Protein AF-A0A969UL53-F1 (afdb_monomer_lite)

Secondary structure (DSSP, 8-state):
--SSSS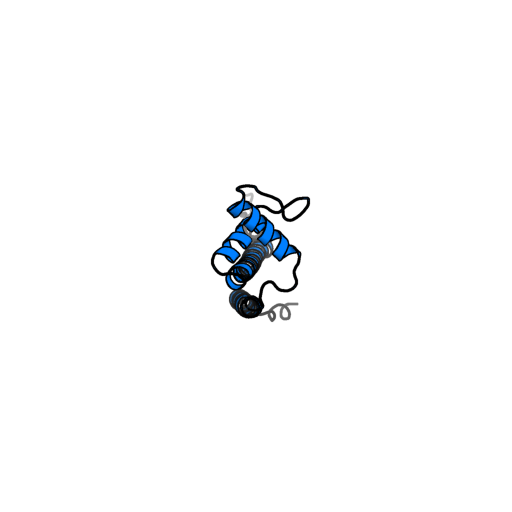------HHHHHHHHHHHHHHHTTSTTTT-HHHHHHHHHHHHHHHHS----SSSS--HHHHHHHHHHHHHHHHHHHHHHHHHHHHHHHHHHHHHHHHHHS----GGGSS--------

Radius of gyration: 24.66 Å; chains: 1; bounding box: 56×49×65 Å

pLDDT: mean 82.66, std 17.85, range [39.5, 97.31]

Structure (mmCIF, N/CA/C/O backbone):
data_AF-A0A969UL53-F1
#
_entry.id   AF-A0A969UL53-F1
#
loop_
_atom_site.group_PDB
_atom_site.id
_atom_site.type_symbol
_atom_site.label_atom_id
_atom_site.label_alt_id
_atom_site.label_comp_id
_atom_site.label_asym_id
_atom_site.label_entity_id
_atom_site.label_seq_id
_atom_site.pdbx_PDB_ins_code
_atom_site.Cartn_x
_atom_site.Cartn_y
_atom_site.Cartn_z
_atom_site.occupancy
_atom_site.B_iso_or_equiv
_atom_site.auth_seq_id
_atom_site.auth_comp_id
_atom_site.auth_asym_id
_atom_site.auth_atom_id
_atom_site.pdbx_PDB_model_num
ATOM 1 N N . MET A 1 1 ? 36.999 -3.028 -26.776 1.00 42.34 1 MET A N 1
ATOM 2 C CA . MET A 1 1 ? 36.451 -3.280 -25.423 1.00 42.34 1 MET A CA 1
ATOM 3 C C . MET A 1 1 ? 34.920 -3.163 -25.458 1.00 42.34 1 MET A C 1
ATOM 5 O O . MET A 1 1 ? 34.378 -2.192 -24.964 1.00 42.34 1 MET A O 1
ATOM 9 N N . ASN A 1 2 ? 34.225 -4.059 -26.187 1.00 47.53 2 ASN A N 1
ATOM 10 C CA . ASN A 1 2 ? 32.881 -3.740 -26.715 1.00 47.53 2 ASN A CA 1
ATOM 11 C C . ASN A 1 2 ? 31.977 -4.964 -27.023 1.00 47.53 2 ASN A C 1
ATOM 13 O O . ASN A 1 2 ? 31.421 -5.078 -28.113 1.00 47.53 2 ASN A O 1
ATOM 17 N N . ARG A 1 3 ? 31.833 -5.921 -26.093 1.00 43.00 3 ARG A N 1
ATOM 18 C CA . ARG A 1 3 ? 30.876 -7.042 -26.284 1.00 43.00 3 ARG A CA 1
ATOM 19 C C . ARG A 1 3 ? 30.267 -7.646 -25.015 1.00 43.00 3 ARG A C 1
ATOM 21 O O . ARG A 1 3 ? 29.251 -8.318 -25.116 1.00 43.00 3 ARG A O 1
ATOM 28 N N . LEU A 1 4 ? 30.835 -7.379 -23.837 1.00 45.59 4 LEU A N 1
ATOM 29 C CA . LEU A 1 4 ? 30.414 -8.028 -22.586 1.00 45.59 4 LEU A CA 1
ATOM 30 C C . LEU A 1 4 ? 29.295 -7.291 -21.827 1.00 45.59 4 LEU A C 1
ATOM 32 O O . LEU A 1 4 ? 28.665 -7.878 -20.959 1.00 45.59 4 LEU A O 1
ATOM 36 N N . THR A 1 5 ? 28.979 -6.042 -22.177 1.00 49.00 5 THR A N 1
ATOM 37 C CA . THR A 1 5 ? 27.912 -5.261 -21.517 1.00 49.00 5 THR A CA 1
ATOM 38 C C . THR A 1 5 ? 26.539 -5.405 -22.178 1.00 49.00 5 THR A C 1
ATOM 40 O O . THR A 1 5 ? 25.555 -4.884 -21.667 1.00 49.00 5 THR A O 1
ATOM 43 N N . LYS A 1 6 ? 26.445 -6.124 -23.306 1.00 44.97 6 LYS A N 1
ATOM 44 C CA . LYS A 1 6 ? 25.210 -6.242 -24.102 1.00 44.97 6 LYS A CA 1
ATOM 45 C C . LYS A 1 6 ? 24.304 -7.413 -23.681 1.00 44.97 6 LYS A C 1
ATOM 47 O O . LYS A 1 6 ? 23.186 -7.511 -24.173 1.00 44.97 6 LYS A O 1
ATOM 52 N N . HIS A 1 7 ? 24.779 -8.286 -22.787 1.00 39.50 7 HIS A N 1
ATOM 53 C CA . HIS A 1 7 ? 24.074 -9.507 -22.372 1.00 39.50 7 HIS A CA 1
ATOM 54 C C . HIS A 1 7 ? 23.200 -9.365 -21.122 1.00 39.50 7 HIS A C 1
ATOM 56 O O . HIS A 1 7 ? 22.432 -10.277 -20.836 1.00 39.50 7 HIS A O 1
ATOM 62 N N . TRP A 1 8 ? 23.206 -8.211 -20.445 1.00 44.22 8 TRP A N 1
ATOM 63 C CA . TRP A 1 8 ? 22.125 -7.847 -19.518 1.00 44.22 8 TRP A CA 1
ATOM 64 C C . TRP A 1 8 ? 20.891 -7.408 -20.314 1.00 44.22 8 TRP A C 1
ATOM 66 O O . TRP A 1 8 ? 20.390 -6.295 -20.160 1.00 44.22 8 TRP A O 1
ATOM 76 N N . GLN A 1 9 ? 20.453 -8.277 -21.232 1.00 53.09 9 GLN A N 1
ATOM 77 C CA . GLN A 1 9 ? 19.187 -8.160 -21.934 1.00 53.09 9 GLN A CA 1
ATOM 78 C C . GLN A 1 9 ? 18.114 -7.932 -20.878 1.00 53.09 9 GLN A C 1
ATOM 80 O O . GLN A 1 9 ? 17.870 -8.772 -20.017 1.00 53.09 9 GLN A O 1
ATOM 85 N N . SER A 1 10 ? 17.565 -6.726 -20.936 1.00 56.28 10 SER A N 1
ATOM 86 C CA . SER A 1 10 ? 16.556 -6.172 -20.055 1.00 56.28 10 SER A CA 1
ATOM 87 C C . SER A 1 10 ? 15.502 -7.217 -19.716 1.00 56.28 10 SER A C 1
ATOM 89 O O . SER A 1 10 ? 14.666 -7.540 -20.565 1.00 56.28 10 SER A O 1
ATOM 91 N N . ALA A 1 11 ? 15.496 -7.707 -18.474 1.00 62.53 11 ALA A N 1
ATOM 92 C CA . ALA A 1 11 ? 14.257 -8.227 -17.923 1.00 62.53 11 ALA A CA 1
ATOM 93 C C . ALA A 1 11 ? 13.214 -7.130 -18.152 1.00 62.53 11 ALA A C 1
ATOM 95 O O . ALA A 1 11 ? 13.438 -5.981 -17.757 1.00 62.53 11 ALA A O 1
ATOM 96 N N . ASN A 1 12 ? 12.148 -7.444 -18.894 1.00 86.06 12 ASN A N 1
ATOM 97 C CA . ASN A 1 12 ? 11.093 -6.467 -19.106 1.00 86.06 12 ASN A CA 1
ATOM 98 C C . ASN A 1 12 ? 10.583 -6.083 -17.716 1.00 86.06 12 ASN A C 1
ATOM 100 O O . ASN A 1 12 ? 10.130 -6.953 -16.966 1.00 86.06 12 ASN A O 1
ATOM 104 N N . ILE A 1 13 ? 10.707 -4.805 -17.366 1.00 88.38 13 ILE A N 1
ATOM 105 C CA . ILE A 1 13 ? 10.303 -4.313 -16.053 1.00 88.38 13 ILE A CA 1
ATOM 106 C C . ILE A 1 13 ? 8.838 -4.659 -15.779 1.00 88.38 13 ILE A C 1
ATOM 108 O O . ILE A 1 13 ? 8.501 -4.986 -14.649 1.00 88.38 13 ILE A O 1
ATOM 112 N N . ASP A 1 14 ? 8.001 -4.715 -16.816 1.00 90.81 14 ASP A N 1
ATOM 113 C CA . ASP A 1 14 ? 6.592 -5.081 -16.704 1.00 90.81 14 ASP A CA 1
ATOM 114 C C . ASP A 1 14 ? 6.413 -6.526 -16.219 1.00 90.81 14 ASP A C 1
ATOM 116 O O . ASP A 1 14 ? 5.569 -6.789 -15.365 1.00 90.81 14 ASP A O 1
ATOM 120 N N . TRP A 1 15 ? 7.248 -7.462 -16.689 1.00 93.44 15 TRP A N 1
ATOM 121 C CA . TRP A 1 15 ? 7.230 -8.851 -16.213 1.00 93.44 15 TRP A CA 1
ATOM 122 C C . TRP A 1 15 ? 7.675 -8.951 -14.757 1.00 93.44 15 TRP A C 1
ATOM 124 O O . TRP A 1 15 ? 7.082 -9.702 -13.985 1.00 93.44 15 TRP A O 1
ATOM 134 N N . VAL A 1 16 ? 8.689 -8.175 -14.365 1.00 93.44 16 VAL A N 1
ATOM 135 C CA . VAL A 1 16 ? 9.165 -8.132 -12.975 1.00 93.44 16 VAL A CA 1
ATOM 136 C C . VAL A 1 16 ? 8.086 -7.555 -12.059 1.00 93.44 16 VAL A C 1
ATOM 138 O O . VAL A 1 16 ? 7.770 -8.153 -11.034 1.00 93.44 16 VAL A O 1
ATOM 141 N N . LEU A 1 17 ? 7.478 -6.431 -12.441 1.00 95.00 17 LEU A N 1
ATOM 142 C CA . LEU A 1 17 ? 6.395 -5.803 -11.685 1.00 95.00 17 LEU A CA 1
ATOM 143 C C . LEU A 1 17 ? 5.168 -6.719 -11.600 1.00 95.00 17 LEU A C 1
ATOM 145 O O . LEU A 1 17 ? 4.594 -6.858 -10.524 1.00 95.00 17 LEU A O 1
ATOM 149 N N . GLY A 1 18 ? 4.801 -7.387 -12.697 1.00 95.56 18 GLY A N 1
ATOM 150 C CA . GLY A 1 18 ? 3.705 -8.354 -12.726 1.00 95.56 18 GLY A CA 1
ATOM 151 C C . GLY A 1 18 ? 3.961 -9.562 -11.823 1.00 95.56 18 GLY A C 1
ATOM 152 O O . GLY A 1 18 ? 3.089 -9.941 -11.043 1.00 95.56 18 GLY A O 1
ATOM 153 N N . PHE A 1 19 ? 5.171 -10.126 -11.863 1.00 95.69 19 PHE A N 1
ATOM 154 C CA . PHE A 1 19 ? 5.574 -11.211 -10.967 1.00 95.69 19 PHE A CA 1
ATOM 155 C C . PHE A 1 19 ? 5.498 -10.788 -9.496 1.00 95.69 19 PHE A C 1
ATOM 157 O O . PHE A 1 19 ? 4.896 -11.497 -8.691 1.00 95.69 19 PHE A O 1
ATOM 164 N N . LEU A 1 20 ? 6.058 -9.624 -9.148 1.00 95.69 20 LEU A N 1
ATOM 165 C CA . LEU A 1 20 ? 6.019 -9.104 -7.781 1.00 95.69 20 LEU A CA 1
ATOM 166 C C . LEU A 1 20 ? 4.581 -8.854 -7.324 1.00 95.69 20 LEU A C 1
ATOM 168 O O . LEU A 1 20 ? 4.226 -9.238 -6.215 1.00 95.69 20 LEU A O 1
ATOM 172 N N . PHE A 1 21 ? 3.737 -8.275 -8.178 1.00 96.44 21 PHE A N 1
ATOM 173 C CA . PHE A 1 21 ? 2.329 -8.065 -7.860 1.00 96.44 21 PHE A CA 1
ATOM 174 C C . PHE A 1 21 ? 1.645 -9.388 -7.501 1.00 96.44 21 PHE A C 1
ATOM 176 O O . PHE A 1 21 ? 1.102 -9.515 -6.408 1.00 96.44 21 PHE A O 1
ATOM 183 N N . VAL A 1 22 ? 1.743 -10.403 -8.368 1.00 96.12 22 VAL A N 1
ATOM 184 C CA . VAL A 1 22 ? 1.122 -11.714 -8.124 1.00 96.12 22 VAL A CA 1
ATOM 185 C C . VAL A 1 22 ? 1.681 -12.366 -6.860 1.00 96.12 22 VAL A C 1
ATOM 187 O O . VAL A 1 22 ? 0.906 -12.817 -6.018 1.00 96.12 22 VAL A O 1
ATOM 190 N N . ALA A 1 23 ? 3.005 -12.386 -6.695 1.00 94.81 23 ALA A N 1
ATOM 191 C CA . ALA A 1 23 ? 3.653 -13.002 -5.543 1.00 94.81 23 ALA A CA 1
ATOM 192 C C . ALA A 1 23 ? 3.197 -12.360 -4.222 1.00 94.81 23 ALA A C 1
ATOM 194 O O . ALA A 1 23 ? 2.758 -13.065 -3.316 1.00 94.81 23 ALA A O 1
ATOM 195 N N . TYR A 1 24 ? 3.221 -11.028 -4.122 1.00 92.88 24 TYR A N 1
ATOM 196 C CA . TYR A 1 24 ? 2.812 -10.317 -2.909 1.00 92.88 24 TYR A CA 1
ATOM 197 C C . TYR A 1 24 ? 1.291 -10.333 -2.683 1.00 92.88 24 TYR A C 1
ATOM 199 O O . TYR A 1 24 ? 0.845 -10.396 -1.537 1.00 92.88 24 TYR A O 1
ATOM 207 N N . SER A 1 25 ? 0.472 -10.367 -3.738 1.00 93.00 25 SER A N 1
ATOM 208 C CA . SER A 1 25 ? -0.982 -10.542 -3.609 1.00 93.00 25 SER A CA 1
ATOM 209 C C . SER A 1 25 ? -1.381 -11.910 -3.051 1.00 93.00 25 SER A C 1
ATOM 211 O O . SER A 1 25 ? -2.426 -12.014 -2.408 1.00 93.00 25 SER A O 1
ATOM 213 N N . LEU A 1 26 ? -0.577 -12.961 -3.249 1.00 93.44 26 LEU A N 1
ATOM 214 C CA . LEU A 1 26 ? -0.809 -14.247 -2.579 1.00 93.44 26 LEU A CA 1
ATOM 215 C C . LEU A 1 26 ? -0.620 -14.118 -1.062 1.00 93.44 26 LEU A C 1
ATOM 217 O O . LEU A 1 26 ? -1.437 -14.640 -0.304 1.00 93.44 26 LEU A O 1
ATOM 221 N N . PHE A 1 27 ? 0.388 -13.359 -0.620 1.00 88.19 27 PHE A N 1
ATOM 222 C CA . PHE A 1 27 ? 0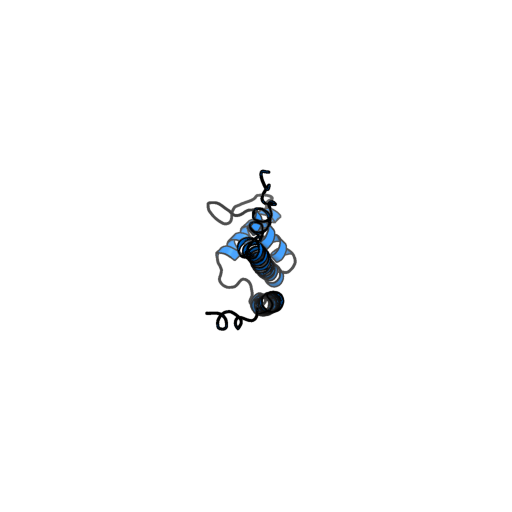.624 -13.093 0.802 1.00 88.19 27 PHE A CA 1
ATOM 223 C C . PHE A 1 27 ? -0.450 -12.202 1.441 1.00 88.19 27 PHE A C 1
ATOM 225 O O . PHE A 1 27 ? -0.760 -12.367 2.619 1.00 88.19 27 PHE A O 1
ATOM 232 N N . ALA A 1 28 ? -1.092 -11.326 0.662 1.00 89.19 28 ALA A N 1
ATOM 233 C CA . ALA A 1 28 ? -2.162 -10.446 1.140 1.00 89.19 28 ALA A CA 1
ATOM 234 C C . ALA A 1 28 ? -3.374 -11.191 1.741 1.00 89.19 28 ALA A C 1
ATOM 236 O O . ALA A 1 28 ? -4.195 -10.585 2.429 1.00 89.19 28 ALA A O 1
ATOM 237 N N . ARG A 1 29 ? -3.490 -12.504 1.507 1.00 89.00 29 ARG A N 1
ATOM 238 C CA . ARG A 1 29 ? -4.575 -13.350 2.021 1.00 89.00 29 ARG A CA 1
ATOM 239 C C . ARG A 1 29 ? -4.373 -13.822 3.467 1.00 89.00 29 ARG A C 1
ATOM 241 O O . ARG A 1 29 ? -5.315 -14.357 4.042 1.00 89.00 29 ARG A O 1
ATOM 248 N N . TYR A 1 30 ? -3.195 -13.640 4.064 1.00 88.44 30 TYR A N 1
ATOM 249 C CA . TYR A 1 30 ? -2.856 -14.205 5.380 1.00 88.44 30 TYR A CA 1
ATOM 250 C C . TYR A 1 30 ? -3.151 -13.261 6.561 1.00 88.44 30 TYR A C 1
ATOM 252 O O . TYR A 1 30 ? -2.316 -13.069 7.443 1.00 88.44 30 TYR A O 1
ATOM 260 N N . GLY A 1 31 ? -4.361 -12.692 6.602 1.00 88.12 31 GLY A N 1
ATOM 261 C CA . GLY A 1 31 ? -4.785 -11.795 7.685 1.00 88.12 31 GLY A CA 1
ATOM 262 C C . GLY A 1 31 ? -3.955 -10.506 7.766 1.00 88.12 31 GLY A C 1
ATOM 263 O O . GLY A 1 31 ? -3.211 -10.175 6.848 1.00 88.12 31 GLY A O 1
ATOM 264 N N . TYR A 1 32 ? -4.065 -9.776 8.877 1.00 85.56 32 TYR A N 1
ATOM 265 C CA . TYR A 1 32 ? -3.218 -8.600 9.151 1.00 85.56 32 TYR A CA 1
ATOM 266 C C . TYR A 1 32 ? -1.808 -8.974 9.644 1.00 85.56 32 TYR A C 1
ATOM 268 O O . TYR A 1 32 ? -1.000 -8.103 9.948 1.00 85.56 32 TYR A O 1
ATOM 276 N N . GLY A 1 33 ? -1.508 -10.274 9.748 1.00 79.69 33 GLY A N 1
ATOM 277 C CA . GLY A 1 33 ? -0.291 -10.766 10.383 1.00 79.69 33 GLY A CA 1
ATOM 278 C C . GLY A 1 33 ? -0.251 -10.490 11.891 1.00 79.69 33 GLY A C 1
ATOM 279 O O . GLY A 1 33 ? -1.276 -10.249 12.531 1.00 79.69 33 GLY A O 1
ATOM 280 N N . ASN A 1 34 ? 0.959 -10.552 12.449 1.00 76.19 34 ASN A N 1
ATOM 281 C CA . ASN A 1 34 ? 1.265 -10.187 13.834 1.00 76.19 34 ASN A CA 1
ATOM 282 C C . ASN A 1 34 ? 1.940 -8.806 13.880 1.00 76.19 34 ASN A C 1
ATOM 284 O O . ASN A 1 34 ? 3.012 -8.645 14.461 1.00 76.19 34 ASN A O 1
ATOM 288 N N . ASP A 1 35 ? 1.372 -7.855 13.141 1.00 78.06 35 ASP A N 1
ATOM 289 C CA . ASP A 1 35 ? 1.905 -6.506 13.024 1.00 78.06 35 ASP A CA 1
ATOM 290 C C . ASP A 1 35 ? 1.122 -5.542 13.922 1.00 78.06 35 ASP A C 1
ATOM 292 O O . ASP A 1 35 ? 0.023 -5.089 13.586 1.00 78.06 35 ASP A O 1
ATOM 296 N N . ASP A 1 36 ? 1.709 -5.232 15.078 1.00 85.56 36 ASP A N 1
ATOM 297 C CA . ASP A 1 36 ? 1.180 -4.269 16.046 1.00 85.56 36 ASP A CA 1
ATOM 298 C C . ASP A 1 36 ? 0.908 -2.898 15.411 1.00 85.56 36 ASP A C 1
ATOM 300 O O . ASP A 1 36 ? -0.059 -2.227 15.786 1.00 85.56 36 ASP A O 1
ATOM 304 N N . ASP A 1 37 ? 1.726 -2.476 14.439 1.00 85.75 37 ASP A N 1
ATOM 305 C CA . ASP A 1 37 ? 1.552 -1.184 13.776 1.00 85.75 37 ASP A CA 1
ATOM 306 C C . ASP A 1 37 ? 0.242 -1.164 12.982 1.00 85.75 37 ASP A C 1
ATOM 308 O O . ASP A 1 37 ? -0.532 -0.208 13.095 1.00 85.75 37 ASP A O 1
ATOM 312 N N . THR A 1 38 ? -0.062 -2.240 12.252 1.00 88.12 38 THR A N 1
ATOM 313 C CA . THR A 1 38 ? -1.313 -2.366 11.497 1.00 88.12 38 THR A CA 1
ATOM 314 C C . THR A 1 38 ? -2.526 -2.311 12.427 1.00 88.12 38 THR A C 1
ATOM 316 O O . THR A 1 38 ? -3.439 -1.517 12.192 1.00 88.12 38 THR A O 1
ATOM 319 N N . TYR A 1 39 ? -2.536 -3.064 13.532 1.00 92.06 39 TYR A N 1
ATOM 320 C CA . TYR A 1 39 ? -3.664 -3.033 14.475 1.00 92.06 39 TYR A CA 1
ATOM 321 C C . TYR A 1 39 ? -3.873 -1.659 15.115 1.00 92.06 39 TYR A C 1
ATOM 323 O O . TYR A 1 39 ? -5.015 -1.225 15.279 1.00 92.06 39 TYR A O 1
ATOM 331 N N . ARG A 1 40 ? -2.796 -0.932 15.433 1.00 92.19 40 ARG A N 1
ATOM 332 C CA . ARG A 1 40 ? -2.897 0.439 15.957 1.00 92.19 40 ARG A CA 1
ATOM 333 C C . ARG A 1 40 ? -3.513 1.391 14.939 1.00 92.19 40 ARG A C 1
ATOM 335 O O . ARG A 1 40 ? -4.361 2.195 15.313 1.00 92.19 40 ARG A O 1
ATOM 342 N N . MET A 1 4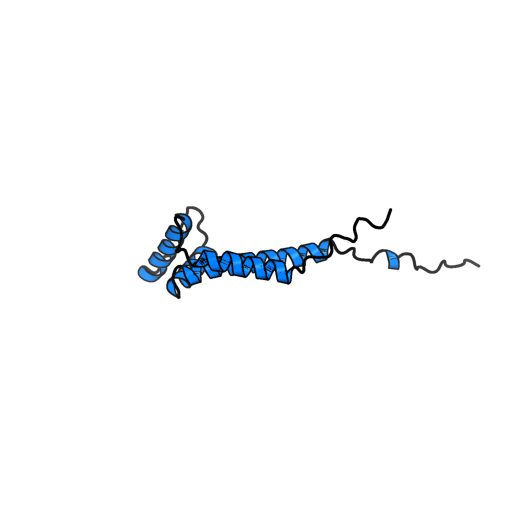1 ? -3.148 1.273 13.663 1.00 93.19 41 MET A N 1
ATOM 343 C CA . MET A 1 41 ? -3.752 2.066 12.585 1.00 93.19 41 MET A CA 1
ATOM 344 C C . MET A 1 41 ? -5.243 1.749 12.405 1.00 93.19 41 MET A C 1
ATOM 346 O O . MET A 1 41 ? -6.055 2.660 12.247 1.00 93.19 41 MET A O 1
ATOM 350 N N . LEU A 1 42 ? -5.628 0.471 12.485 1.00 94.06 42 LEU A N 1
ATOM 351 C CA . LEU A 1 42 ? -7.038 0.069 12.446 1.00 94.06 42 LEU A CA 1
ATOM 352 C C . LEU A 1 42 ? -7.817 0.609 13.648 1.00 94.06 42 LEU A C 1
ATOM 354 O O . LEU A 1 42 ? -8.959 1.039 13.501 1.00 94.06 42 LEU A O 1
ATOM 358 N N . ASN A 1 43 ? -7.195 0.639 14.826 1.00 94.25 43 ASN A N 1
ATOM 359 C CA . ASN A 1 43 ? -7.796 1.230 16.013 1.00 94.25 43 ASN A CA 1
ATOM 360 C C . ASN A 1 43 ? -7.975 2.751 15.872 1.00 94.25 43 ASN A C 1
ATOM 362 O O . ASN A 1 43 ? -9.028 3.266 16.237 1.00 94.25 43 ASN A O 1
ATOM 366 N N . THR A 1 44 ? -7.007 3.463 15.283 1.00 95.00 44 THR A N 1
ATOM 367 C CA . THR A 1 44 ? -7.156 4.886 14.929 1.00 95.00 44 THR A CA 1
ATOM 368 C C . THR A 1 44 ? -8.376 5.115 14.041 1.00 95.00 44 THR A C 1
ATOM 370 O O . THR A 1 44 ? -9.183 6.002 14.320 1.00 95.00 44 THR A O 1
ATOM 373 N N . TRP A 1 45 ? -8.547 4.297 13.001 1.00 95.38 45 TRP A N 1
ATOM 374 C CA . TRP A 1 45 ? -9.727 4.363 12.140 1.00 95.38 45 TRP A CA 1
ATOM 375 C C . TRP A 1 45 ? -11.017 4.077 12.908 1.00 95.38 45 TRP A C 1
ATOM 377 O O . TRP A 1 45 ? -11.987 4.818 12.775 1.00 95.38 45 TRP A O 1
ATOM 387 N N . ASN A 1 46 ? -11.020 3.039 13.748 1.00 95.50 46 ASN A N 1
ATOM 388 C CA . ASN A 1 46 ? -12.176 2.675 14.558 1.00 95.50 46 ASN A CA 1
ATOM 389 C C . ASN A 1 46 ? -12.594 3.811 15.504 1.00 95.50 46 ASN A C 1
ATOM 391 O O . ASN A 1 46 ? -13.771 4.156 15.568 1.00 95.50 46 ASN A O 1
ATOM 395 N N . ILE A 1 47 ? -11.644 4.437 16.201 1.00 95.56 47 ILE A N 1
ATOM 396 C CA . ILE A 1 47 ? -11.912 5.594 17.067 1.00 95.56 47 ILE A CA 1
ATOM 397 C C . ILE A 1 47 ? -12.462 6.760 16.241 1.00 95.56 47 ILE A C 1
ATOM 399 O O . ILE A 1 47 ? -13.452 7.373 16.637 1.00 95.56 47 ILE A O 1
ATOM 403 N N . LEU A 1 48 ? -11.898 7.020 15.060 1.00 95.38 48 LEU A N 1
ATOM 404 C CA . LEU A 1 48 ? -12.382 8.089 14.193 1.00 95.38 48 LEU A CA 1
ATOM 405 C C . LEU A 1 48 ? -13.838 7.881 13.765 1.00 95.38 48 LEU A C 1
ATOM 407 O O . LEU A 1 48 ? -14.633 8.811 13.874 1.00 95.38 48 LEU A O 1
ATOM 411 N N . ILE A 1 49 ? -14.207 6.684 13.304 1.00 96.06 49 ILE A N 1
ATOM 412 C CA . ILE A 1 49 ? -15.576 6.426 12.828 1.00 96.06 49 ILE A CA 1
ATOM 413 C C . ILE A 1 49 ? -16.593 6.314 13.970 1.00 96.06 49 ILE A C 1
ATOM 415 O O . ILE A 1 49 ? -17.761 6.628 13.767 1.00 96.06 49 ILE A O 1
ATOM 419 N N . THR A 1 50 ? -16.172 5.869 15.159 1.00 96.69 50 THR A N 1
ATOM 420 C CA . THR A 1 50 ? -17.080 5.662 16.303 1.00 96.69 50 THR A CA 1
ATOM 421 C C . THR A 1 50 ? -17.222 6.896 17.190 1.00 96.69 50 THR A C 1
ATOM 423 O O . THR A 1 50 ? -18.298 7.128 17.732 1.00 96.69 50 THR A O 1
ATOM 426 N N . GLN A 1 51 ? -16.162 7.693 17.339 1.00 96.56 51 GLN A N 1
ATOM 427 C CA . GLN A 1 51 ? -16.111 8.841 18.254 1.00 96.56 51 GLN A CA 1
ATOM 428 C C . GLN A 1 51 ? -16.003 10.182 17.517 1.00 96.56 51 GLN A C 1
ATOM 430 O O . GLN A 1 51 ? -16.127 11.233 18.142 1.00 96.56 51 GLN A O 1
ATOM 435 N N . GLY A 1 52 ? -15.756 10.177 16.203 1.00 94.38 52 GLY A N 1
ATOM 436 C CA . GLY A 1 52 ? -15.547 11.400 15.423 1.00 94.38 52 GLY A CA 1
ATOM 437 C C . GLY A 1 52 ? -14.227 12.109 15.738 1.00 94.38 52 GLY A C 1
ATOM 438 O O . GLY A 1 52 ? -14.060 13.274 15.384 1.00 94.38 52 GLY A O 1
ATOM 439 N N . GLN A 1 53 ? -13.296 11.434 16.420 1.00 93.69 53 GLN A N 1
ATOM 440 C CA . GLN A 1 53 ? -12.028 12.004 16.870 1.00 93.69 53 GLN A CA 1
ATOM 441 C C . GLN A 1 53 ? -10.846 11.256 16.262 1.00 93.69 53 GLN A C 1
ATOM 443 O O . GLN A 1 53 ? -10.782 10.030 16.295 1.00 93.69 53 GLN A O 1
ATOM 448 N N . TYR A 1 54 ? -9.880 11.999 15.728 1.00 93.25 54 TYR A N 1
ATOM 449 C CA . TYR A 1 54 ? -8.632 11.411 15.260 1.00 93.25 54 TYR A CA 1
ATOM 450 C C . TYR A 1 54 ? -7.667 11.218 16.433 1.00 93.25 54 TYR A C 1
ATOM 452 O O . TYR A 1 54 ? -7.258 12.185 17.076 1.00 93.25 54 TYR A O 1
ATOM 460 N N . VAL A 1 55 ? -7.280 9.965 16.673 1.00 93.44 55 VAL A N 1
ATOM 461 C CA . VAL A 1 55 ? -6.251 9.582 17.647 1.00 93.44 55 VAL A CA 1
ATOM 462 C C . VAL A 1 55 ? -5.151 8.848 16.901 1.00 93.44 55 VAL A C 1
ATOM 464 O O . VAL A 1 55 ? -5.393 7.778 16.347 1.00 93.44 55 VAL A O 1
ATOM 467 N N . SER A 1 56 ? -3.949 9.417 16.867 1.00 92.62 56 SER A N 1
ATOM 468 C CA . SER A 1 56 ? -2.841 8.870 16.086 1.00 92.62 56 SER A CA 1
ATOM 469 C C . SER A 1 56 ? -2.417 7.478 16.560 1.00 92.62 56 SER A C 1
ATOM 471 O O . SER A 1 56 ? -2.431 7.174 17.753 1.00 92.62 56 SER A O 1
ATOM 473 N N . SER A 1 57 ? -1.962 6.639 15.625 1.00 91.12 57 SER A N 1
ATOM 474 C CA . SER A 1 57 ? -1.490 5.280 15.949 1.00 91.12 57 SER A CA 1
ATOM 475 C C . SER A 1 57 ? -0.181 5.272 16.756 1.00 91.12 57 SER A C 1
ATOM 477 O O . SER A 1 57 ? 0.168 4.278 17.396 1.00 91.12 57 SER A O 1
ATOM 479 N N . ARG A 1 58 ? 0.565 6.386 16.709 1.00 88.62 58 ARG A N 1
ATOM 480 C CA . ARG A 1 58 ? 1.882 6.598 17.328 1.00 88.62 58 ARG A CA 1
ATOM 481 C C . ARG A 1 58 ? 2.131 8.082 17.618 1.00 88.62 58 ARG A C 1
ATOM 483 O O . ARG A 1 58 ? 1.368 8.931 17.164 1.00 88.62 58 ARG A O 1
ATOM 490 N N . PHE A 1 59 ? 3.224 8.398 18.324 1.00 84.75 59 PHE A N 1
ATOM 491 C CA . PHE A 1 59 ? 3.551 9.759 18.793 1.00 84.75 59 PHE A CA 1
ATOM 492 C C . PHE A 1 59 ? 3.521 10.832 17.688 1.00 84.75 59 PHE A C 1
ATOM 494 O O . PHE A 1 59 ? 3.034 11.930 17.919 1.00 84.75 59 PHE A O 1
ATOM 501 N N . GLN A 1 60 ? 3.997 10.510 16.481 1.00 83.75 60 GLN A N 1
ATOM 502 C CA . GLN A 1 60 ? 3.957 11.428 15.331 1.00 83.75 60 GLN A CA 1
ATOM 503 C C . GLN A 1 60 ? 2.704 11.243 14.459 1.00 83.75 60 GLN A C 1
ATOM 505 O O . GLN A 1 60 ? 2.307 12.177 13.767 1.00 83.75 60 GLN A O 1
ATOM 510 N N . GLY A 1 61 ? 2.069 10.065 14.523 1.00 84.50 61 GLY A N 1
ATOM 511 C CA . GLY A 1 61 ? 0.958 9.660 13.660 1.00 84.50 61 GLY A CA 1
ATOM 512 C C . GLY A 1 61 ? 1.297 9.634 12.168 1.00 84.50 61 GLY A C 1
ATOM 513 O O . GLY A 1 61 ? 2.241 10.266 11.702 1.00 84.50 61 GLY A O 1
ATOM 514 N N . TYR A 1 62 ? 0.498 8.912 11.391 1.00 90.19 62 TYR A N 1
ATOM 515 C CA . TYR A 1 62 ? 0.548 8.968 9.933 1.00 90.19 62 TYR A CA 1
ATOM 516 C C . TYR A 1 62 ? -0.868 9.005 9.374 1.00 90.19 62 TYR A C 1
ATOM 518 O O . TYR A 1 62 ? -1.380 7.990 8.908 1.00 90.19 62 TYR A O 1
ATOM 526 N N . LEU A 1 63 ? -1.478 10.195 9.383 1.00 91.81 63 LEU A N 1
ATOM 527 C CA . LEU A 1 63 ? -2.884 10.386 9.016 1.00 91.81 63 LEU A CA 1
ATOM 528 C C . LEU A 1 63 ? -3.240 9.715 7.682 1.00 91.81 63 LEU A C 1
ATOM 530 O O . LEU A 1 63 ? -4.200 8.960 7.615 1.00 91.81 63 LEU A O 1
ATOM 534 N N . ILE A 1 64 ? -2.463 9.950 6.618 1.00 92.88 64 ILE A N 1
ATOM 535 C CA . ILE A 1 64 ? -2.786 9.412 5.287 1.00 92.88 64 ILE A CA 1
ATOM 536 C C . ILE A 1 64 ? -2.770 7.868 5.283 1.00 92.88 64 ILE A C 1
ATOM 538 O O . ILE A 1 64 ? -3.793 7.286 4.919 1.00 92.88 64 ILE A O 1
ATOM 542 N N . PRO A 1 65 ? -1.684 7.182 5.702 1.00 91.56 65 PRO A N 1
ATOM 543 C CA . PRO A 1 65 ? -1.695 5.728 5.861 1.00 91.56 65 PRO A CA 1
ATOM 544 C C . PRO A 1 65 ? -2.798 5.206 6.784 1.00 91.56 65 PRO A C 1
ATOM 546 O O . PRO A 1 65 ? -3.445 4.220 6.449 1.00 91.56 65 PRO A O 1
ATOM 549 N N . GLU A 1 66 ? -3.032 5.856 7.925 1.00 94.44 66 GLU A N 1
ATOM 550 C CA . GLU A 1 66 ? -4.037 5.437 8.910 1.00 94.44 66 GLU A CA 1
ATOM 551 C C . GLU A 1 66 ? -5.450 5.483 8.321 1.00 94.44 66 GLU A C 1
ATOM 553 O O . GLU A 1 66 ? -6.215 4.531 8.472 1.00 94.44 66 GLU A O 1
ATOM 558 N N . MET A 1 67 ? -5.777 6.542 7.574 1.00 94.75 67 MET A N 1
ATOM 559 C CA . MET A 1 67 ? -7.063 6.663 6.889 1.00 94.75 67 MET A CA 1
ATOM 560 C C . MET A 1 67 ? -7.182 5.685 5.722 1.00 94.75 67 MET A C 1
ATOM 562 O O . MET A 1 67 ? -8.219 5.050 5.556 1.00 94.75 67 MET A O 1
ATOM 566 N N . ALA A 1 68 ? -6.131 5.543 4.912 1.00 94.75 68 ALA A N 1
ATOM 567 C CA . ALA A 1 68 ? -6.160 4.692 3.727 1.00 94.75 68 ALA A CA 1
ATOM 568 C C . ALA A 1 68 ? -6.292 3.204 4.089 1.00 94.75 68 ALA A C 1
ATOM 570 O O . ALA A 1 68 ? -7.149 2.513 3.539 1.00 94.75 68 ALA A O 1
ATOM 571 N N . ILE A 1 69 ? -5.480 2.720 5.035 1.00 94.31 69 ILE A N 1
ATOM 572 C CA . ILE A 1 69 ? -5.519 1.329 5.505 1.00 94.31 69 ILE A CA 1
ATOM 573 C C . ILE A 1 69 ? -6.790 1.065 6.310 1.00 94.31 69 ILE A C 1
ATOM 575 O O . ILE A 1 69 ? -7.433 0.038 6.100 1.00 94.31 69 ILE A O 1
ATOM 579 N N . GLY A 1 70 ? -7.197 2.003 7.171 1.00 94.81 70 GLY A N 1
ATOM 580 C CA . GLY A 1 70 ? -8.445 1.915 7.925 1.00 94.81 70 GLY A CA 1
ATOM 581 C C . GLY A 1 70 ? -9.673 1.790 7.025 1.00 94.81 70 GLY A C 1
ATOM 582 O O . GLY A 1 70 ? -10.471 0.869 7.191 1.00 94.81 70 GLY A O 1
ATOM 583 N N . LEU A 1 71 ? -9.785 2.654 6.012 1.00 95.62 71 LEU A N 1
ATOM 584 C CA . LEU A 1 71 ? -10.866 2.605 5.028 1.00 95.62 71 LEU A CA 1
ATOM 585 C C . LEU A 1 71 ? -10.839 1.308 4.210 1.00 95.62 71 LEU A C 1
ATOM 587 O O . LEU A 1 71 ? -11.875 0.665 4.057 1.00 95.62 71 LEU A O 1
ATOM 591 N N . ALA A 1 72 ? -9.672 0.900 3.704 1.00 95.88 72 ALA A N 1
ATOM 592 C CA . ALA A 1 72 ? -9.535 -0.336 2.932 1.00 95.88 72 ALA A CA 1
ATOM 593 C C . ALA A 1 72 ? -9.936 -1.569 3.762 1.00 95.88 72 ALA A C 1
ATOM 595 O O . ALA A 1 72 ? -10.686 -2.425 3.289 1.00 95.88 72 ALA A O 1
ATOM 596 N N . SER A 1 73 ? -9.512 -1.609 5.026 1.00 95.62 73 SER A N 1
ATOM 597 C CA . SER A 1 73 ? -9.923 -2.617 6.004 1.00 95.62 73 SER A CA 1
ATOM 598 C C . SER A 1 73 ? -11.427 -2.591 6.267 1.00 95.62 73 SER A C 1
ATOM 600 O O . SER A 1 73 ? -12.060 -3.639 6.343 1.00 95.62 73 SER A O 1
ATOM 602 N N . ASN A 1 74 ? -12.034 -1.413 6.391 1.00 95.06 74 ASN A N 1
ATOM 603 C CA . ASN A 1 74 ? -13.472 -1.303 6.628 1.00 95.06 74 ASN A CA 1
ATOM 604 C C . ASN A 1 74 ? -14.302 -1.819 5.438 1.00 95.06 74 ASN A C 1
ATOM 606 O O . ASN A 1 74 ? -15.375 -2.381 5.624 1.00 95.06 74 ASN A O 1
ATOM 610 N N . LEU A 1 75 ? -13.798 -1.655 4.210 1.00 95.88 75 LEU A N 1
ATOM 611 C CA . LEU A 1 75 ? -14.497 -2.071 2.990 1.00 95.88 75 LEU A CA 1
ATOM 612 C C . LEU A 1 75 ? -14.301 -3.552 2.634 1.00 95.88 75 LEU A C 1
ATOM 614 O O . LEU A 1 75 ? -15.205 -4.157 2.063 1.00 95.88 75 LEU A O 1
ATOM 618 N N . GLY A 1 76 ? -13.143 -4.147 2.930 1.00 92.12 76 GLY A N 1
ATOM 619 C CA . GLY A 1 76 ? -12.860 -5.539 2.543 1.00 92.12 76 GLY A CA 1
ATOM 620 C C . GLY A 1 76 ? -11.907 -6.288 3.455 1.00 92.12 76 GLY A C 1
ATOM 621 O O . GLY A 1 76 ? -11.250 -7.235 3.015 1.00 92.12 76 GLY A O 1
ATOM 622 N N . GLY A 1 77 ? -11.813 -5.857 4.708 1.00 93.31 77 GLY A N 1
ATOM 623 C CA . GLY A 1 77 ? -10.982 -6.474 5.727 1.00 93.31 77 GLY A CA 1
ATOM 624 C C . GLY A 1 77 ? -9.504 -6.503 5.353 1.00 93.31 77 GLY A C 1
ATOM 625 O O . GLY A 1 77 ? -8.987 -5.666 4.605 1.00 93.31 77 GLY A O 1
ATOM 626 N N . PHE A 1 78 ? -8.827 -7.531 5.858 1.00 92.75 78 PHE A N 1
ATOM 627 C CA . PHE A 1 78 ? -7.388 -7.696 5.692 1.00 92.75 78 PHE A CA 1
ATOM 628 C C . PHE A 1 78 ? -6.975 -7.798 4.229 1.00 92.75 78 PHE A C 1
ATOM 630 O O . PHE A 1 78 ? -5.907 -7.321 3.861 1.00 92.75 78 PHE A O 1
ATOM 637 N N . LEU A 1 79 ? -7.829 -8.373 3.378 1.00 94.12 79 LEU A N 1
ATOM 638 C CA . LEU A 1 79 ? -7.503 -8.563 1.975 1.00 94.12 79 LEU A CA 1
ATOM 639 C C . LEU A 1 79 ? -7.353 -7.217 1.266 1.00 94.12 79 LEU A C 1
ATOM 641 O O . LEU A 1 79 ? -6.341 -6.989 0.607 1.00 94.12 79 LEU A O 1
ATOM 645 N N . LEU A 1 80 ? -8.337 -6.323 1.410 1.00 94.50 80 LEU A N 1
ATOM 646 C CA . LEU A 1 80 ? -8.278 -5.008 0.772 1.00 94.50 80 LEU A CA 1
ATOM 647 C C . LEU A 1 80 ? -7.161 -4.148 1.372 1.00 94.50 80 LEU A C 1
ATOM 649 O O . LEU A 1 80 ? -6.405 -3.550 0.612 1.00 94.50 80 LEU A O 1
ATOM 653 N N . ALA A 1 81 ? -6.998 -4.151 2.698 1.00 94.00 81 ALA A N 1
ATOM 654 C CA . ALA A 1 81 ? -5.917 -3.428 3.371 1.00 94.00 81 ALA A CA 1
ATOM 655 C C . ALA A 1 81 ? -4.524 -3.855 2.872 1.00 94.00 81 ALA A C 1
ATOM 657 O O . ALA A 1 81 ? -3.704 -3.016 2.494 1.00 94.00 81 ALA A O 1
ATOM 658 N N . ASN A 1 82 ? -4.272 -5.162 2.791 1.00 94.25 82 ASN A N 1
ATOM 659 C CA . ASN A 1 82 ? -2.997 -5.687 2.317 1.00 94.25 82 ASN A CA 1
ATOM 660 C C . ASN A 1 82 ? -2.791 -5.419 0.820 1.00 94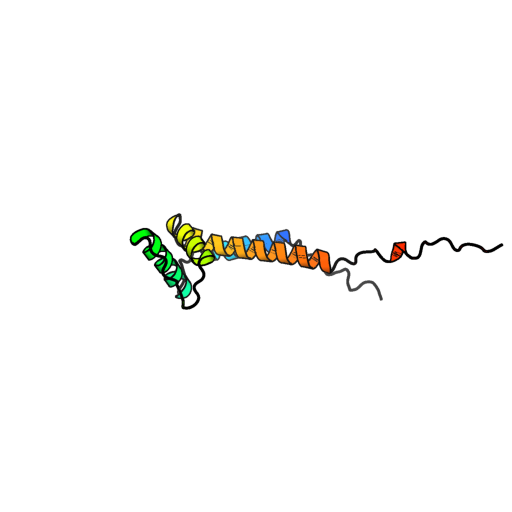.25 82 ASN A C 1
ATOM 662 O O . ASN A 1 82 ? -1.690 -5.054 0.406 1.00 94.25 82 ASN A O 1
ATOM 666 N N . LEU A 1 83 ? -3.837 -5.556 -0.003 1.00 95.25 83 LEU A N 1
ATOM 667 C CA . LEU A 1 83 ? -3.758 -5.246 -1.433 1.00 95.25 83 LEU A CA 1
ATOM 668 C C . LEU A 1 83 ? -3.457 -3.767 -1.688 1.00 95.25 83 LEU A C 1
ATOM 670 O O . LEU A 1 83 ? -2.707 -3.469 -2.616 1.00 95.25 83 LEU A O 1
ATOM 674 N N . THR A 1 84 ? -3.965 -2.848 -0.862 1.00 94.38 84 THR A N 1
ATOM 675 C CA . THR A 1 84 ? -3.592 -1.428 -0.925 1.00 94.38 84 THR A CA 1
ATOM 676 C C . THR A 1 84 ? -2.082 -1.250 -0.769 1.00 94.38 84 THR A C 1
ATOM 678 O O . THR A 1 84 ? -1.465 -0.568 -1.588 1.00 94.38 84 THR A O 1
ATOM 681 N N . SER A 1 85 ? -1.463 -1.915 0.210 1.00 93.31 85 SER A N 1
ATOM 682 C CA . SER A 1 85 ? -0.007 -1.883 0.396 1.00 93.31 85 SER A CA 1
ATOM 683 C C . SER A 1 85 ? 0.743 -2.466 -0.805 1.00 93.31 85 SER A C 1
ATOM 685 O O . SER A 1 85 ? 1.670 -1.831 -1.306 1.00 93.31 85 SER A O 1
ATOM 687 N N . VAL A 1 86 ? 0.305 -3.617 -1.334 1.00 95.38 86 VAL A N 1
ATOM 688 C CA . VAL A 1 86 ? 0.913 -4.235 -2.530 1.00 95.38 86 VAL A CA 1
ATOM 689 C C . VAL A 1 86 ? 0.858 -3.289 -3.732 1.00 95.38 86 VAL A C 1
ATOM 691 O O . VAL A 1 86 ? 1.871 -3.074 -4.398 1.00 95.38 86 VAL A O 1
ATOM 694 N N . LEU A 1 87 ? -0.301 -2.682 -3.997 1.00 95.81 87 LEU A N 1
ATOM 695 C CA . LEU A 1 87 ? -0.479 -1.741 -5.103 1.00 95.81 87 LEU A CA 1
ATOM 696 C C . LEU A 1 87 ? 0.446 -0.527 -4.971 1.00 95.81 87 LEU A C 1
ATOM 698 O O . LEU A 1 87 ? 1.098 -0.146 -5.945 1.00 95.81 87 LEU A O 1
ATOM 702 N N . LEU A 1 88 ? 0.550 0.053 -3.771 1.00 95.50 88 LEU A N 1
ATOM 703 C CA . LEU A 1 88 ? 1.434 1.191 -3.508 1.00 95.50 88 LEU A CA 1
ATOM 704 C C . LEU A 1 88 ? 2.913 0.825 -3.671 1.00 95.50 88 LEU A C 1
ATOM 706 O O . LEU A 1 88 ? 3.677 1.615 -4.234 1.00 95.50 88 LEU A O 1
ATOM 710 N N . SER A 1 89 ? 3.328 -0.371 -3.247 1.00 95.25 89 SER A N 1
ATOM 711 C CA . SER A 1 89 ? 4.693 -0.857 -3.467 1.00 95.25 89 SER A CA 1
ATOM 712 C C . SER A 1 89 ? 5.010 -0.987 -4.959 1.00 95.25 89 SER A C 1
ATOM 714 O O . SER A 1 89 ? 6.012 -0.437 -5.418 1.00 95.25 89 SER A O 1
ATOM 716 N N . ILE A 1 90 ? 4.143 -1.635 -5.744 1.00 97.31 90 ILE A N 1
ATOM 717 C CA . ILE A 1 90 ? 4.343 -1.800 -7.195 1.00 97.31 90 ILE A CA 1
ATOM 718 C C . ILE A 1 90 ? 4.366 -0.447 -7.913 1.00 97.31 90 ILE A C 1
ATOM 720 O O . ILE A 1 90 ? 5.252 -0.202 -8.735 1.00 97.31 90 ILE A O 1
ATOM 724 N N . ALA A 1 91 ? 3.453 0.464 -7.565 1.00 96.69 91 ALA A N 1
ATOM 725 C CA . ALA A 1 91 ? 3.438 1.820 -8.107 1.00 96.69 91 ALA A CA 1
ATOM 726 C C . ALA A 1 91 ? 4.741 2.577 -7.796 1.00 96.69 91 ALA A C 1
ATOM 728 O O . ALA A 1 91 ? 5.302 3.233 -8.676 1.00 96.69 91 ALA A O 1
ATOM 729 N N . SER A 1 92 ? 5.261 2.441 -6.573 1.00 97.00 92 SER A N 1
ATOM 730 C CA . SER A 1 92 ? 6.513 3.083 -6.157 1.00 97.00 92 SER A CA 1
ATOM 731 C C . SER A 1 92 ? 7.707 2.568 -6.960 1.00 97.00 92 SER A C 1
ATOM 733 O O . SER A 1 92 ? 8.501 3.371 -7.453 1.00 97.00 92 SER A O 1
ATOM 735 N N . LEU A 1 93 ? 7.807 1.249 -7.172 1.00 96.06 93 LEU A N 1
ATOM 736 C CA . LEU A 1 93 ? 8.853 0.660 -8.016 1.00 96.06 93 LEU A CA 1
ATOM 737 C C . LEU A 1 93 ? 8.746 1.134 -9.471 1.00 96.06 93 LEU A C 1
ATOM 739 O O . LEU A 1 93 ? 9.762 1.476 -10.079 1.00 96.06 93 LEU A O 1
ATOM 743 N N . ALA A 1 94 ? 7.535 1.196 -10.028 1.00 95.00 94 ALA A N 1
ATOM 744 C CA . ALA A 1 94 ? 7.314 1.662 -11.395 1.00 95.00 94 ALA A CA 1
ATOM 745 C C . ALA A 1 94 ? 7.746 3.128 -11.580 1.00 95.00 94 ALA A C 1
ATOM 747 O O . ALA A 1 94 ? 8.432 3.470 -12.551 1.00 95.00 94 ALA A O 1
ATOM 748 N N . ILE A 1 95 ? 7.393 4.002 -10.629 1.00 96.00 95 ILE A N 1
ATOM 749 C CA . ILE A 1 95 ? 7.812 5.410 -10.629 1.00 96.00 95 ILE A CA 1
ATOM 750 C C . ILE A 1 95 ? 9.331 5.510 -10.491 1.00 96.00 95 ILE A C 1
ATOM 752 O O . ILE A 1 95 ? 9.965 6.212 -11.281 1.00 96.00 95 ILE A O 1
ATOM 756 N N . PHE A 1 96 ? 9.920 4.783 -9.541 1.00 95.38 96 PHE A N 1
ATOM 757 C CA . PHE A 1 96 ? 11.363 4.762 -9.327 1.00 95.38 96 PHE A CA 1
ATOM 758 C C . PHE A 1 96 ? 12.115 4.343 -10.594 1.00 95.38 96 PHE A C 1
ATOM 760 O O . PHE A 1 96 ? 13.018 5.054 -11.035 1.00 95.38 96 PHE A O 1
ATOM 767 N N . TYR A 1 97 ? 11.691 3.258 -11.246 1.00 92.44 97 TYR A N 1
ATOM 768 C CA . TYR A 1 97 ? 12.275 2.805 -12.508 1.00 92.44 97 TYR A CA 1
ATOM 769 C C . TYR A 1 97 ? 12.181 3.876 -13.602 1.00 92.44 97 TYR A C 1
ATOM 771 O O . TYR A 1 97 ? 13.164 4.165 -14.288 1.00 92.44 97 TYR A O 1
ATOM 779 N N . LYS A 1 98 ? 11.018 4.525 -13.742 1.00 90.56 98 LYS A N 1
ATOM 780 C CA . LYS A 1 98 ? 10.807 5.610 -14.712 1.00 90.56 98 LYS A CA 1
ATOM 781 C C . LYS A 1 98 ? 11.680 6.833 -14.426 1.00 90.56 98 LYS A C 1
ATOM 783 O O . LYS A 1 98 ? 12.073 7.535 -15.357 1.00 90.56 98 LYS A O 1
ATOM 788 N N . MET A 1 99 ? 11.965 7.129 -13.162 1.00 92.31 99 MET A N 1
ATOM 789 C CA . MET A 1 99 ? 12.880 8.208 -12.789 1.00 92.31 99 MET A CA 1
ATOM 790 C C . MET A 1 99 ? 14.329 7.822 -13.083 1.00 92.31 99 MET A C 1
ATOM 792 O O . MET A 1 99 ? 15.051 8.593 -13.715 1.00 92.31 99 MET A O 1
ATOM 796 N N . LEU A 1 100 ? 14.736 6.612 -12.700 1.00 90.31 100 LEU A N 1
ATOM 797 C CA . LEU A 1 100 ? 16.090 6.113 -12.906 1.00 90.31 100 LEU A CA 1
ATOM 798 C C . LEU A 1 100 ? 16.446 6.025 -14.393 1.00 90.31 100 LEU A C 1
ATO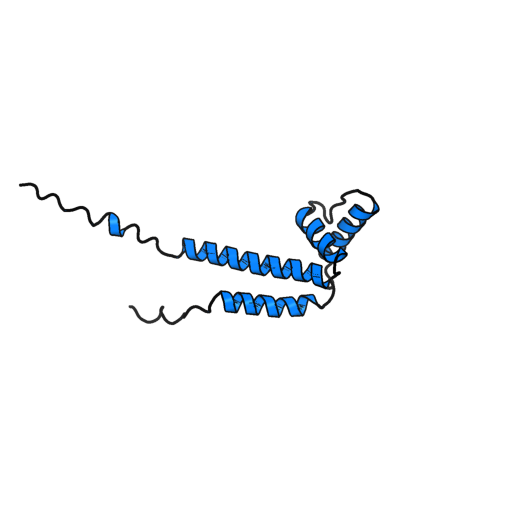M 800 O O . LEU A 1 100 ? 17.537 6.439 -14.787 1.00 90.31 100 LEU A O 1
ATOM 804 N N . SER A 1 101 ? 15.526 5.558 -15.239 1.00 85.88 101 SER A N 1
ATOM 805 C CA . SER A 1 101 ? 15.745 5.463 -16.687 1.00 85.88 101 SER A CA 1
ATOM 806 C C . SER A 1 101 ? 15.944 6.833 -17.336 1.00 85.88 101 SER A C 1
ATOM 808 O O . SER A 1 101 ? 16.800 6.986 -18.207 1.00 85.88 101 SER A O 1
ATOM 810 N N . LYS A 1 102 ? 15.235 7.868 -16.869 1.00 86.31 102 LYS A N 1
ATOM 811 C CA . LYS A 1 102 ? 15.433 9.250 -17.333 1.00 86.31 102 LYS A CA 1
ATOM 812 C C . LYS A 1 102 ? 16.799 9.817 -16.955 1.00 86.31 102 LYS A C 1
ATOM 814 O O . LYS A 1 102 ? 17.355 10.587 -17.731 1.00 86.31 102 LYS A O 1
ATOM 819 N N . VAL A 1 103 ? 17.312 9.473 -15.774 1.00 88.75 103 VAL A N 1
ATOM 820 C CA . VAL A 1 103 ? 18.608 9.966 -15.279 1.00 88.75 103 VAL A CA 1
ATOM 821 C C . VAL A 1 103 ? 19.776 9.234 -15.943 1.00 88.75 103 VAL A C 1
ATOM 823 O O . VAL A 1 103 ? 20.784 9.850 -16.268 1.00 88.75 103 VAL A O 1
ATOM 826 N N . THR A 1 104 ? 19.637 7.928 -16.166 1.00 83.81 104 THR A N 1
ATOM 827 C CA . THR A 1 104 ? 20.703 7.068 -16.706 1.00 83.81 104 THR A CA 1
ATOM 828 C C . THR A 1 104 ? 20.778 7.062 -18.228 1.00 83.81 104 THR A C 1
ATOM 830 O O . THR A 1 104 ? 21.838 6.756 -18.768 1.00 83.81 104 THR A O 1
ATOM 833 N N . THR A 1 105 ? 19.702 7.427 -18.936 1.00 74.50 105 THR A N 1
ATOM 834 C CA . THR A 1 105 ? 19.745 7.588 -20.395 1.00 74.50 105 THR A CA 1
ATOM 835 C C . THR A 1 105 ? 20.603 8.808 -20.733 1.00 74.50 105 THR A C 1
ATOM 837 O O . THR A 1 105 ? 20.195 9.934 -20.429 1.00 74.50 105 THR A O 1
ATOM 840 N N . PRO A 1 106 ? 21.772 8.641 -21.381 1.00 62.69 106 PRO A N 1
ATOM 841 C CA . PRO A 1 106 ? 22.620 9.767 -21.729 1.00 62.69 106 PRO A CA 1
ATOM 842 C C . PRO A 1 106 ? 21.843 10.702 -22.652 1.00 62.69 106 PRO A C 1
ATOM 844 O O . PRO A 1 106 ? 21.474 10.338 -23.771 1.00 62.69 106 PRO A O 1
ATOM 847 N N . ARG A 1 107 ? 21.578 11.931 -22.201 1.00 60.72 107 ARG A N 1
ATOM 848 C CA . ARG A 1 107 ? 21.034 12.964 -23.080 1.00 60.72 107 ARG A CA 1
ATOM 849 C C . ARG A 1 107 ? 22.135 13.282 -24.087 1.00 60.72 107 ARG A C 1
ATOM 851 O O . ARG A 1 107 ? 23.097 13.962 -23.739 1.00 60.72 107 ARG A O 1
ATOM 858 N N . SER A 1 108 ? 22.008 12.808 -25.324 1.00 57.25 108 SER A N 1
ATOM 859 C CA . SER A 1 108 ? 22.893 13.123 -26.458 1.00 57.25 108 SER A CA 1
ATOM 860 C C . SER A 1 108 ? 22.772 14.599 -26.880 1.00 57.25 108 SER A C 1
ATOM 862 O O . SER A 1 108 ? 22.478 14.947 -28.019 1.00 57.25 108 SER A O 1
ATOM 864 N N . ARG A 1 109 ? 22.963 15.519 -25.931 1.00 51.91 109 ARG A N 1
ATOM 865 C CA . ARG A 1 109 ? 22.933 16.967 -26.148 1.00 51.91 109 ARG A CA 1
ATOM 866 C C . ARG A 1 109 ? 24.305 17.526 -26.520 1.00 51.91 109 ARG A C 1
ATOM 868 O O . ARG A 1 109 ? 24.380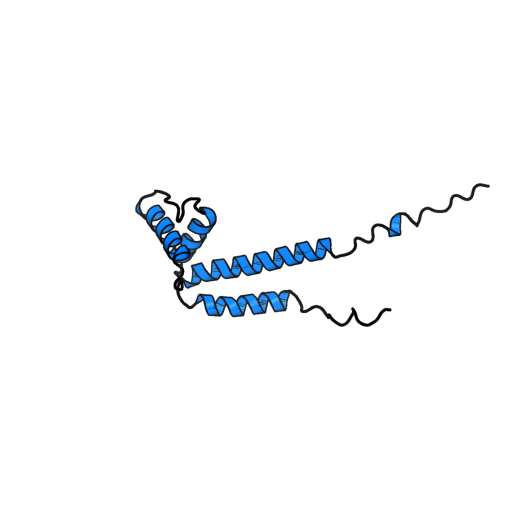 18.677 -26.926 1.00 51.91 109 ARG A O 1
ATOM 875 N N . PHE A 1 110 ? 25.363 16.722 -26.406 1.00 49.38 110 PHE A N 1
ATOM 876 C CA . PHE A 1 110 ? 26.737 17.153 -26.666 1.00 49.38 110 PHE A CA 1
ATOM 877 C C . PHE A 1 110 ? 27.131 17.097 -28.153 1.00 49.38 110 PHE A C 1
ATOM 879 O O . PHE A 1 110 ? 28.025 17.817 -28.577 1.00 49.38 110 PHE A O 1
ATOM 886 N N . SER A 1 111 ? 26.418 16.332 -28.989 1.00 51.28 111 SER A N 1
ATOM 887 C CA . SER A 1 111 ? 26.695 16.266 -30.435 1.00 51.28 111 SER A CA 1
ATOM 888 C C . SER A 1 111 ? 26.194 17.479 -31.229 1.00 51.28 111 SER A C 1
ATOM 890 O O . SER A 1 111 ? 26.562 17.630 -32.388 1.00 51.28 111 SER A O 1
ATOM 892 N N . ARG A 1 112 ? 25.390 18.366 -30.624 1.00 51.03 112 ARG A N 1
ATOM 893 C CA . ARG A 1 112 ? 24.911 19.596 -31.282 1.00 51.03 112 ARG A CA 1
ATOM 894 C C . ARG A 1 112 ? 25.866 20.785 -31.173 1.00 51.03 112 ARG A C 1
ATOM 896 O O . ARG A 1 112 ? 25.738 21.711 -31.960 1.00 51.03 112 ARG A O 1
ATOM 903 N N . PHE A 1 113 ? 26.824 20.757 -30.246 1.00 52.38 113 PHE A N 1
ATOM 904 C CA . PHE A 1 113 ? 27.805 21.841 -30.094 1.00 52.38 113 PHE A CA 1
ATOM 905 C C . PHE A 1 113 ? 29.064 21.654 -30.954 1.00 52.38 113 PHE A C 1
ATOM 907 O O . PHE A 1 113 ? 29.797 22.611 -31.167 1.00 52.38 113 PHE A O 1
ATOM 914 N N . LEU A 1 114 ? 29.286 20.453 -31.502 1.00 52.78 114 LEU A N 1
ATOM 915 C CA . LEU A 1 114 ? 30.428 20.132 -32.371 1.00 52.78 114 LEU A CA 1
ATOM 916 C C . LEU A 1 114 ? 30.104 20.190 -33.877 1.00 52.78 114 LEU A C 1
ATOM 918 O O . LEU A 1 114 ? 30.946 19.842 -34.696 1.00 52.78 114 LEU A O 1
ATOM 922 N N . GLN A 1 115 ? 28.900 20.643 -34.243 1.00 51.41 115 GLN A N 1
ATOM 923 C CA . GLN A 1 115 ? 28.486 20.922 -35.627 1.00 51.41 115 GLN A CA 1
ATOM 924 C C . GLN A 1 115 ? 28.367 22.433 -35.888 1.00 51.41 115 GLN A C 1
ATOM 926 O O . GLN A 1 115 ? 27.518 22.870 -36.661 1.00 51.41 115 GLN A O 1
ATOM 931 N N . LEU A 1 116 ? 29.186 23.256 -35.226 1.00 56.88 116 LEU A N 1
ATOM 932 C CA . LEU A 1 116 ? 29.395 24.623 -35.699 1.00 56.88 116 LEU A CA 1
ATOM 933 C C . LEU A 1 116 ? 30.230 24.530 -36.985 1.00 56.88 116 LEU A C 1
ATOM 935 O O . LEU A 1 116 ? 31.316 23.947 -36.936 1.00 56.88 116 LEU A O 1
ATOM 939 N N . PRO A 1 117 ? 29.757 25.043 -38.135 1.00 49.84 117 PRO A N 1
ATOM 940 C CA . PRO A 1 117 ? 30.603 25.132 -39.313 1.00 49.84 117 PRO A CA 1
ATOM 941 C C . PRO A 1 117 ? 31.813 25.999 -38.958 1.00 49.84 117 PRO A C 1
ATOM 943 O O . PRO A 1 117 ? 31.658 27.117 -38.464 1.00 49.84 117 PRO A O 1
ATOM 946 N N . LEU A 1 118 ? 33.015 25.458 -39.171 1.00 53.75 118 LEU A N 1
ATOM 947 C CA . LEU A 1 118 ? 34.249 26.234 -39.183 1.00 53.75 118 LEU A CA 1
ATOM 948 C C . LEU A 1 118 ? 34.041 27.391 -40.163 1.00 53.75 118 LEU A C 1
ATOM 950 O O . LEU A 1 118 ? 33.953 27.184 -41.372 1.00 53.75 118 LEU A O 1
ATOM 954 N N . ILE A 1 119 ? 33.905 28.601 -39.622 1.00 55.38 119 ILE A N 1
ATOM 955 C CA . ILE A 1 119 ? 33.940 29.832 -40.400 1.00 55.38 119 ILE A CA 1
ATOM 956 C C . ILE A 1 119 ? 35.346 29.884 -40.999 1.00 55.38 119 ILE A C 1
ATOM 958 O O . ILE A 1 119 ? 36.319 30.156 -40.297 1.00 55.38 119 ILE A O 1
ATOM 962 N N . HIS A 1 120 ? 35.460 29.543 -42.281 1.00 51.31 120 HIS A N 1
ATOM 963 C CA . HIS A 1 120 ? 36.662 29.811 -43.052 1.00 51.31 120 HIS A CA 1
ATOM 964 C C . HIS A 1 120 ? 36.804 31.332 -43.155 1.00 51.31 120 HIS A C 1
ATOM 966 O O . HIS A 1 120 ? 36.033 31.982 -43.856 1.00 51.31 120 HIS A O 1
ATOM 972 N N . PHE A 1 121 ? 37.764 31.891 -42.418 1.00 49.25 121 PHE A N 1
ATOM 973 C CA . PHE A 1 121 ? 38.273 33.232 -42.679 1.00 49.25 121 PHE A CA 1
ATOM 974 C C . PHE A 1 121 ? 39.023 33.194 -44.015 1.00 49.25 121 PHE A C 1
ATOM 976 O O . PHE A 1 121 ? 40.038 32.503 -44.131 1.00 49.25 121 PHE A O 1
ATOM 983 N N . GLY A 1 122 ? 38.470 33.883 -45.010 1.00 49.38 122 GLY A N 1
ATOM 984 C CA . GLY A 1 122 ? 39.149 34.304 -46.233 1.00 49.38 122 GLY A CA 1
ATOM 985 C C . GLY A 1 122 ? 39.362 35.807 -46.203 1.00 49.38 122 GLY A C 1
ATOM 986 O O . GLY A 1 122 ? 38.539 36.489 -45.548 1.00 49.38 122 GLY A O 1
#

Foldseek 3Di:
DDDPVPPPPDPPVVVVLVVLLVVQLVVLPPALPPDLLLVLLLVQLVCCVPVVDGDASDPVHDVVLSNCLNVLCVVPNSSSSSNVVSVVVSVVVVVVVVVVCVVPPPPPPPVVVVPDPDPPDD

Sequence (122 aa):
MNRLTKHWQSANIDWVLGFLFVAYSLFARYGYGNDDDTYRMLNTWNILITQGQYVSSRFQGYLIPEMAIGLASNLGGFLLANLTSVLLSIASLAIFYKMLSKVTTPRSRFSRFLQLPLIHFG